Protein AF-A0A830FSP8-F1 (afdb_monomer_lite)

Foldseek 3Di:
DAFDDPPDPRHRHDWDFPDWDADPVGWIWTWTDDPVGIDTRRTPVRDDDDDPD

Sequence (53 aa):
MVLNDEHSEFDGETGEITQKVETMFGDANYTVAFEDGQEQGVPEDNLEAADEA

Radius of gyration: 10.8 Å; chains: 1; bounding box: 28×19×27 Å

Organism: NCBI:txid489911

Structure (mmCIF, N/CA/C/O backbone):
data_AF-A0A830FSP8-F1
#
_entry.id   AF-A0A830FSP8-F1
#
loop_
_atom_site.group_PDB
_atom_site.id
_atom_site.type_symbol
_atom_site.label_atom_id
_atom_site.label_alt_id
_atom_site.label_comp_id
_atom_site.label_asym_id
_atom_site.label_entity_id
_atom_site.label_seq_id
_atom_site.pdbx_PDB_ins_code
_atom_site.Cartn_x
_atom_site.Cartn_y
_atom_site.Cartn_z
_atom_site.occupancy
_atom_site.B_iso_or_equiv
_atom_site.auth_seq_id
_atom_site.auth_comp_id
_atom_site.auth_asym_id
_atom_site.auth_atom_id
_atom_site.pdbx_PDB_model_num
ATOM 1 N N . MET A 1 1 ? -9.049 -3.003 -2.957 1.00 92.00 1 MET A N 1
ATOM 2 C CA . MET A 1 1 ? -7.764 -3.728 -3.040 1.00 92.00 1 MET A CA 1
ATOM 3 C C . MET A 1 1 ? -7.305 -4.003 -1.628 1.00 92.00 1 MET A C 1
ATOM 5 O O . MET A 1 1 ? -7.441 -3.100 -0.814 1.00 92.00 1 MET A O 1
ATOM 9 N N . VAL A 1 2 ? -6.809 -5.198 -1.336 1.00 96.06 2 VAL A N 1
ATOM 10 C CA . VAL A 1 2 ? -6.168 -5.513 -0.054 1.00 96.06 2 VAL A CA 1
ATOM 11 C C . VAL A 1 2 ? -4.682 -5.185 -0.172 1.00 96.06 2 VAL A C 1
ATOM 13 O O . VAL A 1 2 ? -4.053 -5.605 -1.145 1.00 96.06 2 VAL A O 1
ATOM 16 N N . LEU A 1 3 ? -4.144 -4.405 0.768 1.00 96.56 3 LEU A N 1
ATOM 17 C CA . LEU A 1 3 ? -2.707 -4.145 0.860 1.00 96.56 3 LEU A CA 1
ATOM 18 C C . LEU A 1 3 ? -2.028 -5.275 1.637 1.00 96.56 3 LEU A C 1
ATOM 20 O O . LEU A 1 3 ? -2.455 -5.592 2.739 1.00 96.56 3 LEU A O 1
ATOM 24 N N . ASN A 1 4 ? -0.962 -5.844 1.080 1.00 96.56 4 ASN A N 1
ATOM 25 C CA . ASN A 1 4 ? -0.112 -6.834 1.736 1.00 96.56 4 ASN A CA 1
ATOM 26 C C . ASN A 1 4 ? 1.318 -6.275 1.834 1.00 96.56 4 ASN A C 1
ATOM 28 O O . ASN A 1 4 ? 2.101 -6.381 0.887 1.00 96.56 4 ASN A O 1
ATOM 32 N N . ASP A 1 5 ? 1.646 -5.644 2.960 1.00 95.62 5 ASP A N 1
ATOM 33 C CA . ASP A 1 5 ? 2.959 -5.060 3.245 1.00 95.62 5 ASP A CA 1
ATOM 34 C C . ASP A 1 5 ? 3.216 -5.021 4.760 1.00 95.62 5 ASP A C 1
ATOM 36 O O . ASP A 1 5 ? 2.706 -4.154 5.463 1.00 95.62 5 ASP A O 1
ATOM 40 N N . GLU A 1 6 ? 4.078 -5.914 5.257 1.00 95.06 6 GLU A N 1
ATOM 41 C CA . GLU A 1 6 ? 4.399 -6.052 6.689 1.00 95.06 6 GLU A CA 1
ATOM 42 C C . GLU A 1 6 ? 5.044 -4.807 7.332 1.00 95.06 6 GLU A C 1
ATOM 44 O O . G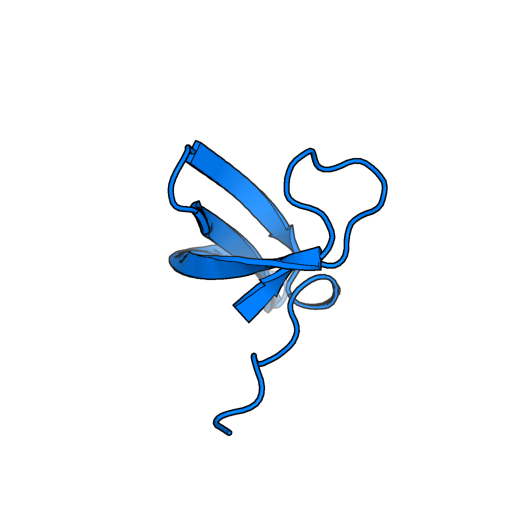LU A 1 6 ? 5.212 -4.745 8.555 1.00 95.06 6 GLU A O 1
ATOM 49 N N . HIS A 1 7 ? 5.455 -3.826 6.526 1.00 93.62 7 HIS A N 1
ATOM 50 C CA . HIS A 1 7 ? 6.005 -2.557 6.991 1.00 93.62 7 HIS A CA 1
ATOM 51 C C . HIS A 1 7 ? 4.993 -1.407 6.966 1.00 93.62 7 HIS A C 1
ATOM 53 O O . HIS A 1 7 ? 5.294 -0.350 7.530 1.00 93.62 7 HIS A O 1
ATOM 59 N N . SER A 1 8 ? 3.826 -1.591 6.343 1.00 94.25 8 SER A N 1
ATOM 60 C CA . SER A 1 8 ? 2.759 -0.591 6.317 1.00 94.25 8 SER A CA 1
ATOM 61 C C . SER A 1 8 ? 1.889 -0.674 7.571 1.00 94.25 8 SER A C 1
ATOM 63 O O . SER A 1 8 ? 1.676 -1.737 8.152 1.00 94.25 8 SER A O 1
ATOM 65 N N . GLU A 1 9 ? 1.349 0.472 7.982 1.00 95.50 9 GLU A N 1
ATOM 66 C CA . GLU A 1 9 ? 0.340 0.537 9.044 1.00 95.50 9 GLU A CA 1
ATOM 67 C C . GLU A 1 9 ? -1.025 -0.001 8.583 1.00 95.50 9 GLU A C 1
ATOM 69 O O . GLU A 1 9 ? -1.854 -0.318 9.431 1.00 95.50 9 GLU A O 1
ATOM 74 N N . PHE A 1 10 ? -1.231 -0.145 7.268 1.00 96.44 10 PHE A N 1
ATOM 75 C CA . PHE A 1 10 ? -2.479 -0.597 6.644 1.00 96.44 10 PHE A CA 1
ATOM 76 C C . PHE A 1 10 ? -2.398 -2.050 6.130 1.00 96.44 10 PHE A C 1
ATOM 78 O O . PHE A 1 10 ? -3.154 -2.441 5.238 1.00 96.44 10 PHE A O 1
ATOM 85 N N . ASP A 1 11 ? -1.452 -2.851 6.637 1.00 96.75 11 ASP A N 1
ATOM 86 C CA . ASP A 1 11 ? -1.289 -4.254 6.236 1.00 96.75 11 ASP A CA 1
ATOM 87 C C . ASP A 1 11 ? -2.570 -5.073 6.478 1.00 96.75 11 ASP A C 1
ATOM 89 O O . ASP A 1 11 ? -3.140 -5.082 7.573 1.00 96.75 11 ASP A O 1
ATOM 93 N N . GLY A 1 12 ? -3.031 -5.771 5.442 1.00 95.56 12 GLY A N 1
ATOM 94 C CA . GLY A 1 12 ? -4.274 -6.538 5.428 1.00 95.56 12 GLY A CA 1
ATOM 95 C C . GLY A 1 12 ? -5.550 -5.701 5.288 1.00 95.56 12 GLY A C 1
ATOM 96 O O . GLY A 1 12 ? -6.647 -6.268 5.254 1.00 95.56 12 GLY A O 1
ATOM 97 N N . GLU A 1 13 ? -5.457 -4.373 5.192 1.00 96.44 13 GLU A N 1
ATOM 98 C CA . GLU A 1 13 ? -6.625 -3.511 5.031 1.00 96.44 13 GLU A CA 1
ATOM 99 C C . GLU A 1 13 ? -7.090 -3.416 3.576 1.00 96.44 13 GLU A C 1
ATOM 101 O O . GLU A 1 13 ? -6.313 -3.499 2.622 1.00 96.44 13 GLU A O 1
ATOM 106 N N . THR A 1 14 ? -8.396 -3.198 3.400 1.00 96.38 14 THR A N 1
ATOM 107 C CA . THR A 1 14 ? -8.978 -2.920 2.085 1.00 96.38 14 THR A CA 1
ATOM 108 C C . THR A 1 14 ? -9.036 -1.418 1.841 1.00 96.38 14 THR A C 1
ATOM 110 O O . THR A 1 14 ? -9.713 -0.698 2.569 1.00 96.38 14 THR A O 1
ATOM 113 N N . GLY A 1 15 ? -8.391 -0.961 0.770 1.00 95.56 15 GLY A N 1
ATOM 114 C CA . GLY A 1 15 ? -8.421 0.429 0.323 1.00 95.56 15 GLY A CA 1
ATOM 115 C C . GLY A 1 15 ? -8.801 0.599 -1.150 1.00 95.56 15 GLY A C 1
ATOM 116 O O . GLY A 1 15 ? -8.975 -0.369 -1.908 1.00 95.56 15 GLY A O 1
ATOM 117 N N . GLU A 1 16 ? -8.920 1.858 -1.564 1.00 97.06 16 GLU A N 1
ATOM 118 C CA . GLU A 1 16 ? -9.230 2.275 -2.934 1.00 97.06 16 GLU A CA 1
ATOM 119 C C . GLU A 1 16 ? -8.000 2.902 -3.602 1.00 97.06 16 GLU A C 1
ATOM 121 O O . GLU A 1 16 ? -7.342 3.775 -3.036 1.00 97.06 16 GLU A O 1
ATOM 126 N N . ILE A 1 17 ? -7.692 2.487 -4.833 1.00 96.38 17 ILE A N 1
ATOM 127 C CA . ILE A 1 17 ? -6.639 3.134 -5.621 1.00 96.38 17 ILE A CA 1
ATOM 128 C C . ILE A 1 17 ? -7.135 4.514 -6.053 1.00 96.38 17 ILE A C 1
ATOM 130 O O . ILE A 1 17 ? -8.077 4.631 -6.833 1.00 96.38 17 ILE A O 1
ATOM 134 N N . THR A 1 18 ? -6.445 5.561 -5.616 1.00 97.44 18 THR A N 1
ATOM 135 C CA . THR A 1 18 ? -6.764 6.954 -5.972 1.00 97.44 18 THR A CA 1
ATOM 136 C C . THR A 1 18 ? -5.793 7.543 -6.989 1.00 97.44 18 THR A C 1
ATOM 138 O O . THR A 1 18 ? -6.126 8.497 -7.695 1.00 97.44 18 THR A O 1
ATOM 141 N N . GLN A 1 19 ? -4.599 6.962 -7.111 1.00 97.31 19 GLN A N 1
ATOM 142 C CA . GLN A 1 19 ? -3.604 7.359 -8.098 1.00 97.31 19 GLN A CA 1
ATOM 143 C C . GLN A 1 19 ? -2.804 6.150 -8.580 1.00 97.31 19 GLN A C 1
ATOM 145 O O . GLN A 1 19 ? -2.492 5.249 -7.806 1.00 97.31 19 GLN A O 1
ATOM 150 N N . LYS A 1 20 ? -2.437 6.178 -9.863 1.00 95.50 20 LYS A N 1
ATOM 151 C CA . LYS A 1 20 ? -1.476 5.267 -10.483 1.00 95.50 20 LYS A CA 1
ATOM 152 C C . LYS A 1 20 ? -0.338 6.087 -11.082 1.00 95.50 20 LYS A C 1
ATOM 154 O O . LYS A 1 20 ? -0.588 7.017 -11.851 1.00 95.50 20 LYS A O 1
ATOM 159 N N . VAL A 1 21 ? 0.896 5.735 -10.745 1.00 94.94 21 VAL A N 1
ATOM 160 C CA . VAL A 1 21 ? 2.116 6.304 -11.317 1.00 94.94 21 VAL A CA 1
ATOM 161 C C . VAL A 1 21 ? 2.880 5.186 -12.009 1.00 94.94 21 VAL A C 1
ATOM 163 O O . VAL A 1 21 ? 3.419 4.290 -11.366 1.00 94.94 21 VAL A O 1
ATOM 166 N N . GLU A 1 22 ? 2.925 5.245 -13.334 1.00 92.88 22 GLU A N 1
ATOM 167 C CA . GLU A 1 22 ? 3.673 4.294 -14.154 1.00 92.88 22 GLU A CA 1
ATOM 168 C C . GLU A 1 22 ? 5.097 4.801 -14.387 1.00 92.88 22 GLU A C 1
ATOM 170 O O . GLU A 1 22 ? 5.331 5.972 -14.704 1.00 92.88 22 GLU A O 1
ATOM 175 N N . THR A 1 23 ? 6.068 3.909 -14.242 1.00 84.56 23 THR A N 1
ATOM 176 C CA . THR A 1 23 ? 7.455 4.161 -14.626 1.00 84.56 23 THR A CA 1
ATOM 177 C C . THR A 1 23 ? 7.638 3.925 -16.127 1.00 84.56 23 THR A C 1
ATOM 179 O O . THR A 1 23 ? 6.884 3.192 -16.765 1.00 84.56 23 THR A O 1
ATOM 182 N N . MET A 1 24 ? 8.698 4.491 -16.714 1.00 87.94 24 MET A N 1
ATOM 183 C CA . MET A 1 24 ? 9.018 4.267 -18.135 1.00 87.94 24 MET A CA 1
ATOM 184 C C . MET A 1 24 ? 9.399 2.810 -18.466 1.00 87.94 24 MET A C 1
ATOM 186 O O . MET A 1 24 ? 9.559 2.483 -19.640 1.00 87.94 24 MET A O 1
ATOM 190 N N . PHE A 1 25 ? 9.569 1.954 -17.451 1.00 83.94 25 PHE A N 1
ATOM 191 C CA . PHE A 1 25 ? 9.947 0.546 -17.586 1.00 83.94 25 PHE A CA 1
ATOM 192 C C . PHE A 1 25 ? 8.760 -0.418 -17.447 1.00 83.94 25 PHE A C 1
ATOM 194 O O . PHE A 1 25 ? 8.940 -1.615 -17.648 1.00 83.94 25 PHE A O 1
ATOM 201 N N . GLY A 1 26 ? 7.553 0.101 -17.194 1.00 79.88 26 GLY A N 1
ATOM 202 C CA . GLY A 1 26 ? 6.323 -0.690 -17.102 1.00 79.88 26 GLY A CA 1
ATOM 203 C C . GLY A 1 26 ? 5.881 -1.012 -15.677 1.00 79.88 26 GLY A C 1
ATOM 204 O O . GLY A 1 26 ? 4.745 -1.438 -15.502 1.00 79.88 26 GLY A O 1
ATOM 205 N N . ASP A 1 27 ? 6.716 -0.747 -14.670 1.00 90.38 27 ASP A N 1
ATOM 206 C CA . ASP A 1 27 ? 6.331 -0.925 -13.269 1.00 90.38 27 ASP A CA 1
ATOM 207 C C . ASP A 1 27 ? 5.406 0.213 -12.834 1.00 90.38 27 ASP A C 1
ATOM 209 O O . ASP A 1 27 ? 5.688 1.384 -13.121 1.00 90.38 27 ASP A O 1
ATOM 213 N N . ALA A 1 28 ? 4.326 -0.110 -12.126 1.00 93.06 28 ALA A N 1
ATOM 214 C CA . ALA A 1 28 ? 3.395 0.862 -11.572 1.00 93.06 28 ALA A CA 1
ATOM 215 C C . ALA A 1 28 ? 3.487 0.905 -10.045 1.00 93.06 28 ALA A C 1
ATOM 217 O O . ALA A 1 28 ? 3.590 -0.122 -9.380 1.00 93.06 28 ALA A O 1
ATOM 218 N N . ASN A 1 29 ? 3.416 2.118 -9.506 1.00 94.88 29 ASN A N 1
ATOM 219 C CA . ASN A 1 29 ? 3.189 2.362 -8.091 1.00 94.88 29 ASN A CA 1
ATOM 220 C C . ASN A 1 29 ? 1.838 3.052 -7.9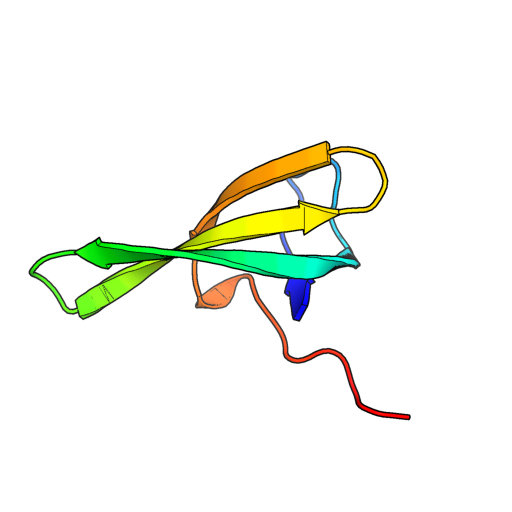13 1.00 94.88 29 ASN A C 1
ATOM 222 O O . ASN A 1 29 ? 1.410 3.837 -8.766 1.00 94.88 29 ASN A O 1
ATOM 226 N N . TYR A 1 30 ? 1.186 2.787 -6.792 1.00 96.50 30 TYR A N 1
ATOM 227 C CA . TYR A 1 30 ? -0.166 3.237 -6.514 1.00 96.50 30 TYR A CA 1
ATOM 228 C C . TYR A 1 30 ? -0.219 4.080 -5.244 1.00 96.50 30 TYR A C 1
ATOM 230 O O . TYR A 1 30 ? 0.610 3.946 -4.341 1.00 96.50 30 TYR A O 1
ATOM 238 N N . THR A 1 31 ? -1.224 4.947 -5.190 1.00 97.44 31 THR A N 1
ATOM 239 C CA . THR A 1 31 ? -1.676 5.567 -3.944 1.00 97.44 31 THR A CA 1
ATOM 240 C C . THR A 1 31 ? -2.991 4.924 -3.550 1.00 97.44 31 THR A C 1
ATOM 242 O O . THR A 1 31 ? -3.954 4.969 -4.325 1.00 97.44 31 THR A O 1
ATOM 245 N N . VAL A 1 32 ? -3.034 4.344 -2.357 1.00 97.62 32 VAL A N 1
ATOM 246 C CA . VAL A 1 32 ? -4.197 3.646 -1.808 1.00 97.62 32 VAL A CA 1
ATOM 247 C C . VAL A 1 32 ? -4.765 4.476 -0.668 1.00 97.62 32 VAL A C 1
ATOM 249 O O . VAL A 1 32 ? -4.040 4.829 0.256 1.00 97.62 32 VAL A O 1
ATOM 252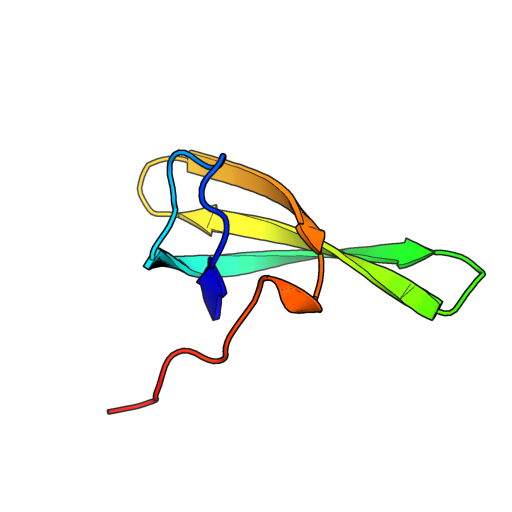 N N . ALA A 1 33 ? -6.044 4.824 -0.750 1.00 97.56 33 ALA A N 1
ATOM 253 C CA . ALA A 1 33 ? -6.762 5.502 0.320 1.00 97.56 33 ALA A CA 1
ATOM 254 C C . ALA A 1 33 ? -7.516 4.485 1.185 1.00 97.56 33 ALA A C 1
ATOM 256 O O . ALA A 1 33 ? -8.178 3.586 0.659 1.00 97.56 33 ALA A O 1
ATOM 257 N N . PHE A 1 34 ? -7.430 4.675 2.496 1.00 96.00 34 PHE A N 1
ATOM 258 C CA . PHE A 1 34 ? -8.105 3.911 3.544 1.00 96.00 34 PHE A CA 1
ATOM 259 C C . PHE A 1 34 ? -9.029 4.845 4.342 1.00 96.00 34 PHE A C 1
ATOM 261 O O . PHE A 1 34 ? -9.021 6.060 4.125 1.00 96.00 34 PHE A O 1
ATOM 268 N N . GLU A 1 35 ? -9.827 4.306 5.270 1.00 93.25 35 GLU A N 1
ATOM 269 C CA . GLU A 1 35 ? -10.740 5.129 6.084 1.00 93.25 35 GLU A CA 1
ATOM 270 C C . GLU A 1 35 ? -9.992 6.198 6.900 1.00 93.25 35 GLU A C 1
ATOM 272 O O . GLU A 1 35 ? -10.428 7.350 6.950 1.00 93.25 35 GLU A O 1
ATOM 277 N N . ASP A 1 36 ? -8.835 5.841 7.463 1.00 91.94 36 ASP A N 1
ATOM 278 C CA . ASP A 1 36 ? -8.058 6.699 8.365 1.00 91.94 36 ASP A CA 1
ATOM 279 C C . ASP A 1 36 ? -6.768 7.268 7.736 1.00 91.94 36 ASP A C 1
ATOM 281 O O . ASP A 1 36 ? -5.932 7.849 8.434 1.00 91.94 36 ASP A O 1
ATOM 285 N N . GLY A 1 37 ? -6.579 7.162 6.416 1.00 96.12 37 GLY A N 1
ATOM 286 C CA . GLY A 1 37 ? -5.345 7.645 5.793 1.00 96.12 37 GLY A CA 1
ATOM 287 C C . GLY A 1 37 ? -5.146 7.271 4.330 1.00 96.12 37 GLY A C 1
ATOM 288 O O . GLY A 1 37 ? -6.077 6.917 3.613 1.00 96.12 37 GLY A O 1
ATOM 289 N N . GLN A 1 38 ? -3.904 7.406 3.864 1.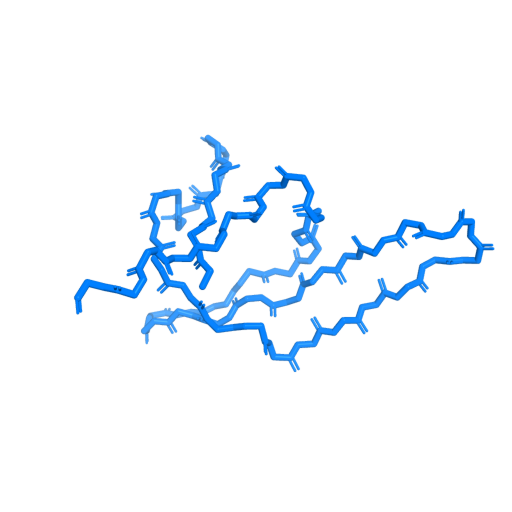00 97.31 38 GLN A N 1
ATOM 290 C CA . GLN A 1 38 ? -3.488 6.936 2.544 1.00 97.31 38 GLN A CA 1
ATOM 291 C C . GLN A 1 38 ? -2.028 6.478 2.572 1.00 97.31 38 GLN A C 1
ATOM 293 O O . GLN A 1 38 ? -1.215 7.077 3.274 1.00 97.31 38 GLN A O 1
ATOM 298 N N . GLU A 1 39 ? -1.701 5.493 1.742 1.00 97.06 39 GLU A N 1
ATOM 299 C CA . GLU A 1 39 ? -0.348 4.984 1.514 1.00 97.06 39 GLU A CA 1
ATOM 300 C C . GLU A 1 39 ? 0.064 5.276 0.067 1.00 97.06 39 GLU A C 1
ATOM 302 O O . GLU A 1 39 ? -0.721 5.067 -0.861 1.00 97.06 39 GLU A O 1
ATOM 307 N N . GLN A 1 40 ? 1.279 5.784 -0.141 1.00 96.62 40 GLN A N 1
ATOM 308 C CA . GLN A 1 40 ? 1.801 6.142 -1.465 1.00 96.62 40 GLN A CA 1
ATOM 309 C C . GLN A 1 40 ? 2.986 5.260 -1.833 1.00 96.62 40 GLN A C 1
ATOM 311 O O . GLN A 1 40 ? 3.797 4.914 -0.984 1.00 96.62 40 GLN A O 1
ATOM 316 N N . GLY A 1 41 ? 3.156 4.993 -3.128 1.00 95.31 41 GLY A N 1
ATOM 317 C CA . GLY A 1 41 ? 4.289 4.194 -3.592 1.00 95.31 41 GLY A CA 1
ATOM 318 C C . GLY A 1 41 ? 4.070 2.694 -3.412 1.00 95.31 41 GLY A C 1
ATOM 319 O O . GLY A 1 41 ? 5.039 1.946 -3.389 1.00 95.31 41 GLY A O 1
ATOM 320 N N . VAL A 1 42 ? 2.812 2.264 -3.286 1.00 95.94 42 VAL A N 1
ATOM 321 C CA . VAL A 1 42 ? 2.456 0.855 -3.137 1.00 95.94 42 VAL A CA 1
ATOM 322 C C . VAL A 1 42 ? 2.737 0.124 -4.457 1.00 95.94 42 VAL A C 1
ATOM 324 O O . VAL A 1 42 ? 2.166 0.517 -5.480 1.00 95.94 42 VAL A O 1
ATOM 327 N N . PRO A 1 43 ? 3.585 -0.916 -4.474 1.00 95.38 43 PRO A N 1
ATOM 328 C CA . PRO A 1 43 ? 3.813 -1.738 -5.660 1.00 95.38 43 PRO A CA 1
ATOM 329 C C . PRO A 1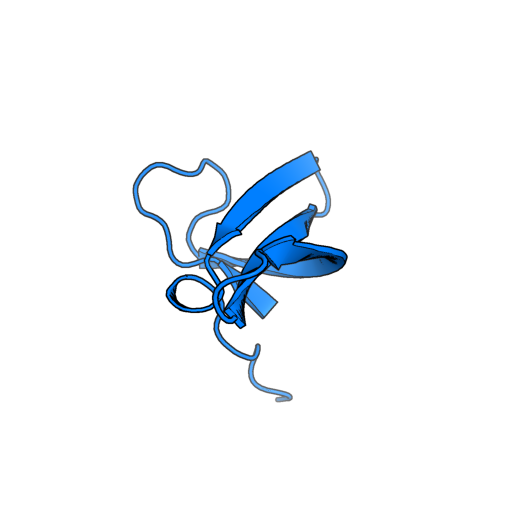 43 ? 2.551 -2.503 -6.067 1.00 95.38 43 PRO A C 1
ATOM 331 O O . PRO A 1 43 ? 1.770 -2.906 -5.208 1.00 95.38 43 PRO A O 1
ATOM 334 N N . GLU A 1 44 ? 2.378 -2.774 -7.363 1.00 93.81 44 GLU A N 1
ATOM 335 C CA . GLU A 1 44 ? 1.275 -3.631 -7.836 1.00 93.81 44 GLU A CA 1
ATOM 336 C C . GLU A 1 44 ? 1.270 -5.003 -7.157 1.00 93.81 44 GLU A C 1
ATOM 338 O O . GLU A 1 44 ? 0.216 -5.489 -6.764 1.00 93.81 44 GLU A O 1
ATOM 343 N N . ASP A 1 45 ? 2.455 -5.582 -6.959 1.00 94.56 45 ASP A N 1
ATOM 344 C CA . ASP A 1 45 ? 2.635 -6.908 -6.362 1.00 94.56 45 ASP A CA 1
ATOM 345 C C . ASP A 1 45 ? 2.193 -6.978 -4.887 1.00 94.56 45 ASP A C 1
ATOM 347 O O . ASP A 1 45 ? 1.935 -8.068 -4.377 1.00 94.56 45 ASP A O 1
ATOM 351 N N . ASN A 1 46 ? 2.072 -5.828 -4.212 1.00 96.06 46 ASN A N 1
ATOM 352 C CA . ASN A 1 46 ? 1.573 -5.733 -2.837 1.00 96.06 46 ASN A CA 1
ATOM 353 C C . ASN A 1 46 ? 0.044 -5.559 -2.787 1.00 96.06 46 ASN A C 1
ATOM 355 O O . ASN A 1 46 ? -0.525 -5.500 -1.699 1.00 96.06 46 ASN A O 1
ATOM 359 N N . LEU A 1 47 ? -0.635 -5.441 -3.934 1.00 95.25 47 LEU A N 1
ATOM 360 C CA . LEU A 1 47 ? -2.079 -5.249 -4.013 1.00 95.25 47 LEU A CA 1
ATOM 361 C C . LEU A 1 47 ? -2.778 -6.506 -4.508 1.00 95.25 47 LEU A C 1
ATOM 363 O O . LEU A 1 47 ? -2.537 -6.986 -5.612 1.00 95.25 47 LEU A O 1
ATOM 367 N N . GLU A 1 48 ? -3.738 -6.976 -3.723 1.00 94.88 48 GLU A N 1
ATOM 368 C CA . GLU A 1 48 ? -4.635 -8.050 -4.128 1.00 94.88 48 GLU A CA 1
ATOM 369 C C . GLU A 1 48 ? -6.042 -7.502 -4.387 1.00 94.88 48 GLU A C 1
ATOM 371 O O . GLU A 1 48 ? -6.506 -6.550 -3.744 1.00 94.88 48 GLU A O 1
ATOM 376 N N . ALA A 1 49 ? -6.745 -8.083 -5.360 1.00 92.19 49 ALA A N 1
ATOM 377 C CA . ALA A 1 49 ? -8.158 -7.784 -5.540 1.00 92.19 49 ALA A CA 1
ATOM 378 C C . ALA A 1 49 ? -8.902 -8.184 -4.258 1.00 92.19 49 ALA A C 1
ATOM 380 O O . ALA A 1 49 ? -8.769 -9.309 -3.789 1.00 92.19 49 ALA A O 1
ATOM 381 N N . ALA A 1 50 ? -9.673 -7.260 -3.680 1.00 86.81 50 ALA A N 1
ATOM 382 C CA . ALA A 1 50 ? -10.549 -7.630 -2.577 1.00 86.81 50 ALA A CA 1
ATOM 383 C C . ALA A 1 50 ? -11.661 -8.509 -3.156 1.00 86.81 50 ALA A C 1
ATOM 385 O O . ALA A 1 50 ? -12.321 -8.083 -4.106 1.00 86.81 50 ALA A O 1
ATOM 386 N N . ASP A 1 51 ? -11.830 -9.722 -2.629 1.00 80.62 51 ASP A N 1
ATOM 387 C CA . ASP A 1 51 ? -12.890 -10.625 -3.071 1.00 80.62 51 ASP A CA 1
ATOM 388 C C . ASP A 1 51 ? -14.253 -9.918 -2.980 1.00 80.62 51 ASP A C 1
ATOM 390 O O . ASP A 1 51 ? -14.668 -9.448 -1.917 1.00 80.62 51 ASP A O 1
ATOM 394 N N . GLU A 1 52 ? -14.960 -9.841 -4.108 1.00 59.03 52 GLU A N 1
ATOM 395 C CA . GLU A 1 52 ? -16.360 -9.418 -4.150 1.00 59.03 52 GLU A CA 1
ATOM 396 C C . GLU A 1 52 ? -17.217 -10.567 -3.587 1.00 59.03 52 GLU A C 1
ATOM 398 O O . GLU A 1 52 ? -17.575 -11.49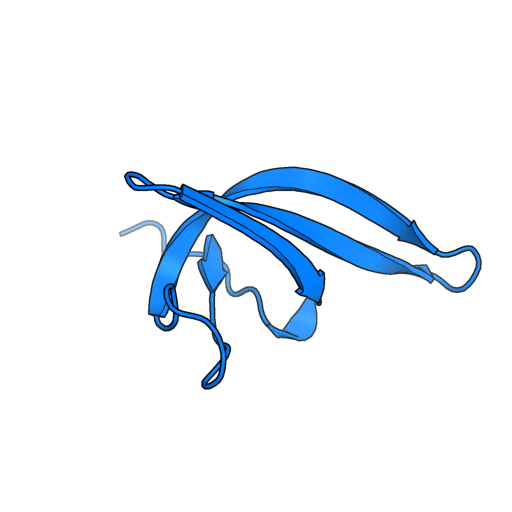7 -4.312 1.00 59.03 52 GLU A O 1
ATOM 403 N N . ALA A 1 53 ? -17.471 -10.552 -2.275 1.00 49.09 53 ALA A N 1
ATOM 404 C CA . ALA A 1 53 ? -18.308 -11.542 -1.587 1.00 49.09 53 ALA A CA 1
ATOM 405 C C . ALA A 1 53 ? -19.812 -11.379 -1.874 1.00 49.09 53 ALA A C 1
ATOM 407 O O . ALA A 1 53 ? -20.298 -10.224 -1.928 1.00 49.09 53 ALA A O 1
#

Secondary structure (DSSP, 8-state):
-EE--TTSTTTT-B-EEEEEEE-TTS-EEEEEEETTEEEEEEEGGGEEPPP--

pLDDT: mean 92.54, std 8.69, range [49.09, 97.62]